Protein AF-A0A368GQA8-F1 (afdb_monomer_lite)

pLDDT: mean 86.08, std 11.6, range [51.19, 96.31]

Foldseek 3Di:
DDDDPPPDDPLNVLLQVLQVVVVVCCVPPNVVVQCVQQVLVPDPDDDDLLSVQVSVQSNQQCVVVVQVCCCPPPPVPPDQDWHWDWDQDPVSHIDIDIGHPDPPNVSSVVND

Secondary structure (DSSP, 8-state):
-PPPPTT--HHHHHHHHHHHHHHHHHHTT-HHHHHHHTGGGS---S-HHHHHHHHHHHHHHHHHHHHHHIIIIII-------EEEEEE-TTS-EEEEEE-SSTT-HHHHHH-

Organism: Ancylostoma caninum (NCBI:txid29170)

InterPro domains:
  IPR011644 Heme NO-binding [PF07700] (6-112)
  IPR024096 NO signalling/Golgi transport ligand-binding domain superfamily [SSF111126] (7-112)
  IPR038158 H-NOX domain superfamily [G3DSA:3.90.1520.10] (2-112)

Radius of gyration: 15.53 Å; chains: 1; bounding box: 31×32×42 Å

Sequence (112 aa):
MAKFEEGIPVEEVWEAYGGFLIQFTMETGWDELLRAMASDLEQEVKTLMYRRNHAVQGFLDSLDSLHYFIDHVVYQTKLRGPSFRCEPQPDGTLLLHYYSKRSGLYPIVKGM

Structure (mmCIF, N/CA/C/O backbone):
data_AF-A0A368GQA8-F1
#
_entry.id   AF-A0A368GQA8-F1
#
loop_
_atom_site.group_PDB
_atom_site.id
_atom_site.type_symbol
_atom_site.label_atom_id
_atom_site.label_alt_id
_atom_site.label_comp_id
_atom_site.label_asym_id
_atom_site.label_entity_id
_atom_site.label_seq_id
_atom_site.pdbx_PDB_ins_code
_atom_site.Cartn_x
_atom_site.Cartn_y
_atom_site.Cartn_z
_atom_site.occupancy
_atom_site.B_iso_or_equiv
_atom_site.auth_seq_id
_atom_site.auth_comp_id
_atom_site.auth_asym_id
_atom_site.auth_atom_id
_atom_site.pdbx_PDB_model_num
ATOM 1 N N . MET A 1 1 ? -9.650 2.255 19.691 1.00 52.50 1 MET A N 1
ATOM 2 C CA . MET A 1 1 ? -9.805 2.995 18.421 1.00 52.50 1 MET A CA 1
ATOM 3 C C . MET A 1 1 ? -9.367 4.424 18.670 1.00 52.50 1 MET A C 1
ATOM 5 O O . MET A 1 1 ? -9.747 4.961 19.706 1.00 52.50 1 MET A O 1
ATOM 9 N N . ALA A 1 2 ? -8.532 4.992 17.797 1.00 58.16 2 ALA A N 1
ATOM 10 C CA . ALA A 1 2 ? -8.205 6.415 17.859 1.00 58.16 2 ALA A CA 1
ATOM 11 C C . ALA A 1 2 ? -9.502 7.235 17.739 1.00 58.16 2 ALA A C 1
ATOM 13 O O . ALA A 1 2 ? -10.403 6.848 16.995 1.00 58.16 2 ALA A O 1
ATOM 14 N N . LYS A 1 3 ? -9.620 8.310 18.520 1.00 62.22 3 LYS A N 1
ATOM 15 C CA . LYS A 1 3 ? -10.713 9.278 18.394 1.00 62.22 3 LYS A CA 1
ATOM 16 C C . LYS A 1 3 ? -10.192 10.409 17.517 1.00 62.22 3 LYS A C 1
ATOM 18 O O . LYS A 1 3 ? -9.202 11.030 17.887 1.00 62.22 3 LYS A O 1
ATOM 23 N N . PHE A 1 4 ? -10.807 10.610 16.359 1.00 68.25 4 PHE A N 1
ATOM 24 C CA . PHE A 1 4 ? -10.475 11.724 15.475 1.00 68.25 4 PHE A CA 1
ATOM 25 C C . PHE A 1 4 ? -11.138 13.001 16.000 1.00 68.25 4 PHE A C 1
ATOM 27 O O . PHE A 1 4 ? -12.176 12.920 16.663 1.00 68.25 4 PHE A O 1
ATOM 34 N N . GLU A 1 5 ? -10.513 14.152 15.757 1.00 72.62 5 GLU A N 1
ATOM 35 C CA . GLU A 1 5 ? -11.097 15.451 16.097 1.00 72.62 5 GLU A CA 1
ATOM 36 C C . GLU A 1 5 ? -12.458 15.625 15.404 1.00 72.62 5 GLU A C 1
ATOM 38 O O . GLU A 1 5 ? -12.689 15.103 14.308 1.00 72.62 5 GLU A O 1
ATOM 43 N N . GLU A 1 6 ? -13.384 16.321 16.067 1.00 71.69 6 GLU A N 1
ATOM 44 C CA . GLU A 1 6 ? -14.726 16.550 15.533 1.00 71.69 6 GLU A CA 1
ATOM 45 C C . GLU A 1 6 ? -14.642 17.289 14.188 1.00 71.69 6 GLU A C 1
ATOM 47 O O . GLU A 1 6 ? -14.170 18.419 14.117 1.00 71.69 6 GLU A O 1
ATOM 52 N N . GLY A 1 7 ? -15.114 16.640 13.119 1.00 82.31 7 GLY A N 1
ATOM 53 C CA . GLY A 1 7 ? -15.261 17.246 11.793 1.00 82.31 7 GLY A CA 1
ATOM 54 C C . GLY A 1 7 ? -14.440 16.607 10.673 1.00 82.31 7 GLY A C 1
ATOM 55 O O . GLY A 1 7 ? -14.802 16.801 9.516 1.00 82.31 7 GLY A O 1
ATOM 56 N N . ILE A 1 8 ? -13.411 15.806 10.975 1.00 83.62 8 ILE A N 1
ATOM 57 C CA . ILE A 1 8 ? -12.628 15.119 9.933 1.00 83.62 8 ILE A CA 1
ATOM 58 C C . ILE A 1 8 ? -13.203 13.713 9.688 1.00 83.62 8 ILE A C 1
ATOM 60 O O . ILE A 1 8 ? -13.271 12.905 10.624 1.00 83.62 8 ILE A O 1
ATOM 64 N N . PRO A 1 9 ? -13.614 13.371 8.452 1.00 90.81 9 PRO A N 1
ATOM 65 C CA . PRO A 1 9 ? -14.034 12.019 8.110 1.00 90.81 9 PRO A CA 1
ATOM 66 C C . PRO A 1 9 ? -12.924 10.995 8.370 1.00 90.81 9 PRO A C 1
ATOM 68 O O . PRO A 1 9 ? -11.781 11.169 7.960 1.00 90.81 9 PRO A O 1
ATOM 71 N N . VAL A 1 10 ? -13.271 9.863 8.986 1.00 90.75 10 VAL A N 1
ATOM 72 C CA . VAL A 1 10 ? -12.316 8.769 9.252 1.00 90.75 10 VAL A CA 1
ATOM 73 C C . VAL A 1 10 ? -11.607 8.270 7.988 1.00 90.75 10 VAL A C 1
ATOM 75 O O . VAL A 1 10 ? -10.452 7.859 8.046 1.00 90.75 10 VAL A O 1
ATOM 78 N N . GLU A 1 11 ? -12.284 8.317 6.840 1.00 93.62 11 GLU A N 1
ATOM 79 C CA . GLU A 1 11 ? -11.701 7.928 5.557 1.00 93.62 11 GLU A CA 1
ATOM 80 C C . GLU A 1 11 ? -10.581 8.871 5.122 1.00 93.62 11 GLU A C 1
ATOM 82 O O . GLU A 1 11 ? -9.569 8.395 4.619 1.00 93.62 11 GLU A O 1
ATOM 87 N N . GLU A 1 12 ? -10.730 10.174 5.369 1.00 93.69 12 GLU A N 1
ATOM 88 C CA . GLU A 1 12 ? -9.712 11.184 5.067 1.00 93.69 12 GLU A CA 1
ATOM 89 C C . GLU A 1 12 ? -8.468 10.969 5.930 1.00 93.69 12 GLU A C 1
ATOM 91 O O . GLU A 1 12 ? -7.345 11.022 5.436 1.00 93.69 12 GLU A O 1
ATOM 96 N N . VAL A 1 13 ? -8.657 10.610 7.204 1.00 93.94 13 VAL A N 1
ATOM 97 C CA . VAL A 1 13 ? -7.528 10.281 8.082 1.00 93.94 13 VAL A CA 1
ATOM 98 C C . VAL A 1 13 ? -6.813 9.010 7.628 1.00 93.94 13 VAL A C 1
ATOM 100 O O . VAL A 1 13 ? -5.585 8.952 7.653 1.00 93.94 13 VAL A O 1
ATOM 103 N N . TRP A 1 14 ? -7.553 7.988 7.194 1.00 95.62 14 TRP A N 1
ATOM 104 C CA . TRP A 1 14 ? -6.943 6.767 6.665 1.00 95.62 14 TRP A CA 1
ATOM 105 C C . TRP A 1 14 ? -6.227 6.985 5.335 1.00 95.62 14 TRP A C 1
ATOM 107 O O . TRP A 1 14 ? -5.186 6.373 5.113 1.00 95.62 14 TRP A O 1
ATOM 117 N N . GLU A 1 15 ? -6.747 7.861 4.482 1.00 96.06 15 GLU A N 1
ATOM 118 C CA . GLU A 1 15 ? -6.088 8.257 3.240 1.00 96.06 15 GLU A CA 1
ATOM 119 C C . GLU A 1 15 ? -4.790 9.024 3.529 1.00 96.06 15 GLU A C 1
ATOM 121 O O . GLU A 1 15 ? -3.727 8.632 3.049 1.00 96.06 15 GLU A O 1
ATOM 126 N N . ALA A 1 16 ? -4.823 10.012 4.428 1.00 95.38 16 ALA A N 1
ATOM 127 C CA . ALA A 1 16 ? -3.619 10.713 4.877 1.00 95.38 16 ALA A CA 1
ATOM 128 C C . ALA A 1 16 ? -2.589 9.758 5.509 1.00 95.38 16 ALA A C 1
ATOM 130 O O . ALA A 1 16 ? -1.385 9.881 5.277 1.00 95.38 16 ALA A O 1
ATOM 131 N N . TYR A 1 17 ? -3.057 8.766 6.274 1.00 95.69 17 TYR A N 1
ATOM 132 C CA . TYR A 1 17 ? -2.198 7.735 6.851 1.00 95.69 17 TYR A CA 1
ATOM 133 C C . TYR A 1 17 ? -1.511 6.867 5.786 1.00 95.69 17 TYR A C 1
ATOM 135 O O . TYR A 1 17 ? -0.355 6.498 5.979 1.00 95.69 17 TYR A O 1
ATOM 143 N N . GLY A 1 18 ? -2.178 6.561 4.668 1.00 95.06 18 GLY A N 1
ATOM 144 C CA . GLY A 1 18 ? -1.576 5.832 3.545 1.00 95.06 18 GLY A CA 1
ATOM 145 C C . GLY A 1 18 ? -0.363 6.559 2.966 1.00 95.06 18 GLY A C 1
ATOM 146 O O . GLY A 1 18 ? 0.718 5.975 2.882 1.00 95.06 18 GLY A O 1
ATOM 147 N N . GLY A 1 19 ? -0.508 7.855 2.680 1.00 94.12 19 GLY A N 1
ATOM 148 C CA . GLY A 1 19 ? 0.598 8.678 2.17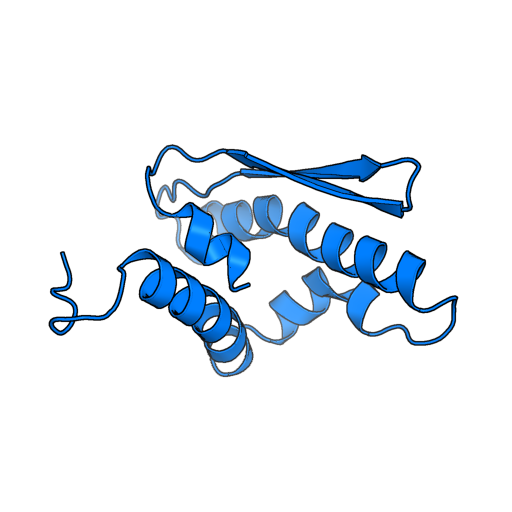9 1.00 94.12 19 GLY A CA 1
ATOM 149 C C . GLY A 1 19 ? 1.729 8.823 3.202 1.00 94.12 19 GLY A C 1
ATOM 150 O O . GLY A 1 19 ? 2.905 8.657 2.871 1.00 94.12 19 GLY A O 1
ATOM 151 N N . PHE A 1 20 ? 1.377 9.038 4.475 1.00 95.81 20 PHE A N 1
ATOM 152 C CA . PHE A 1 20 ? 2.351 9.055 5.567 1.00 95.81 20 PHE A CA 1
ATOM 153 C C . PHE A 1 20 ? 3.122 7.735 5.675 1.00 95.81 20 PHE A C 1
ATOM 155 O O . PHE A 1 20 ? 4.326 7.762 5.904 1.00 95.81 20 PHE A O 1
ATOM 162 N N . LEU A 1 21 ? 2.467 6.582 5.504 1.00 93.06 21 LEU A N 1
ATOM 163 C CA . LEU A 1 21 ? 3.111 5.274 5.625 1.00 93.06 21 LEU A CA 1
ATOM 164 C C . LEU A 1 21 ? 4.246 5.108 4.609 1.00 93.06 21 LEU A C 1
ATOM 166 O O . LEU A 1 21 ? 5.317 4.634 4.991 1.00 93.06 21 LEU A O 1
ATOM 170 N N . ILE A 1 22 ? 4.039 5.525 3.355 1.00 90.88 22 ILE A N 1
ATOM 171 C CA . ILE A 1 22 ? 5.071 5.489 2.305 1.00 90.88 22 ILE A CA 1
ATOM 172 C C . ILE A 1 22 ? 6.243 6.403 2.666 1.00 90.88 22 ILE A C 1
ATOM 174 O O . ILE A 1 22 ? 7.396 5.977 2.638 1.00 90.88 22 ILE A O 1
ATOM 178 N N . GLN A 1 23 ? 5.967 7.643 3.070 1.00 92.44 23 GLN A N 1
ATOM 179 C CA . GLN A 1 23 ? 7.025 8.574 3.464 1.00 92.44 23 GLN A CA 1
ATOM 180 C C . GLN A 1 23 ? 7.810 8.059 4.677 1.00 92.44 23 GLN A C 1
ATOM 182 O O . GLN A 1 23 ? 9.038 8.015 4.665 1.00 92.44 23 GLN A O 1
ATOM 187 N N . PHE A 1 24 ? 7.104 7.612 5.712 1.00 94.50 24 PHE A N 1
ATOM 188 C CA . PHE A 1 24 ? 7.706 7.103 6.935 1.00 94.50 24 PHE A CA 1
ATOM 189 C C . PHE A 1 24 ? 8.607 5.898 6.662 1.00 94.50 24 PHE A C 1
ATOM 191 O O . PHE A 1 24 ? 9.709 5.812 7.197 1.00 94.50 24 PHE A O 1
ATOM 198 N N . THR A 1 25 ? 8.173 4.964 5.816 1.00 91.50 25 THR A N 1
ATOM 199 C CA . THR A 1 25 ? 8.975 3.781 5.462 1.00 91.50 25 THR A CA 1
ATOM 200 C C . THR A 1 25 ? 10.220 4.153 4.651 1.00 91.50 25 THR A C 1
ATOM 202 O O . THR A 1 25 ? 11.295 3.621 4.930 1.00 91.50 25 THR A O 1
ATOM 205 N N . MET A 1 26 ? 10.131 5.140 3.753 1.00 90.19 26 MET A N 1
ATOM 206 C CA . MET A 1 26 ? 11.302 5.718 3.075 1.00 90.19 26 MET A CA 1
ATOM 207 C C . MET A 1 26 ? 12.288 6.395 4.045 1.00 90.19 26 MET A C 1
ATOM 209 O O . MET A 1 26 ? 13.491 6.371 3.818 1.00 90.19 26 MET A O 1
ATOM 213 N N . GLU A 1 27 ? 11.814 6.998 5.134 1.00 94.50 27 GLU A N 1
ATOM 214 C CA . GLU A 1 27 ? 12.669 7.737 6.079 1.00 94.50 27 GLU A CA 1
ATOM 215 C C . GLU A 1 27 ? 13.234 6.869 7.218 1.00 94.50 27 GLU A C 1
ATOM 217 O O . GLU A 1 27 ? 14.170 7.277 7.906 1.00 94.50 27 GLU A O 1
ATOM 222 N N . THR A 1 28 ? 12.693 5.666 7.433 1.00 93.25 28 THR A N 1
ATOM 223 C CA . THR A 1 28 ? 13.016 4.813 8.596 1.00 93.25 28 THR A CA 1
ATOM 224 C C . THR A 1 28 ? 13.802 3.547 8.260 1.00 93.25 28 THR A C 1
ATOM 226 O O . THR A 1 28 ? 13.795 2.582 9.025 1.00 93.25 28 THR A O 1
ATOM 229 N N . GLY A 1 29 ? 14.533 3.566 7.143 1.00 90.50 29 GLY A N 1
ATOM 230 C CA . GLY A 1 29 ? 15.485 2.513 6.772 1.00 90.50 29 GLY A CA 1
ATOM 231 C C . GLY A 1 29 ? 14.895 1.365 5.952 1.00 90.50 29 GLY A C 1
ATOM 232 O O . GLY A 1 29 ? 15.502 0.299 5.883 1.00 90.50 29 GLY A O 1
ATOM 233 N N . TRP A 1 30 ? 13.721 1.567 5.343 1.00 91.44 30 TRP A N 1
ATOM 234 C CA . TRP A 1 30 ? 13.109 0.627 4.394 1.00 91.44 30 TRP A CA 1
ATOM 235 C C . TRP A 1 30 ? 13.123 1.148 2.950 1.00 91.44 30 TRP A C 1
ATOM 237 O O . TRP A 1 30 ? 12.450 0.592 2.080 1.00 91.44 30 TRP A O 1
ATOM 247 N N . ASP A 1 31 ? 13.887 2.202 2.673 1.00 90.38 31 ASP A N 1
ATOM 248 C CA . ASP A 1 31 ? 13.944 2.859 1.371 1.00 90.38 31 ASP A CA 1
ATOM 249 C C . ASP A 1 31 ? 14.506 1.957 0.273 1.00 90.38 31 ASP A C 1
ATOM 251 O O . ASP A 1 31 ? 13.939 1.915 -0.817 1.00 90.38 31 ASP A O 1
ATOM 255 N N . GLU A 1 32 ? 15.561 1.186 0.545 1.00 90.25 32 GLU A N 1
ATOM 256 C CA . GLU A 1 32 ? 16.099 0.233 -0.435 1.00 90.25 32 GLU A CA 1
ATOM 257 C C . GLU A 1 32 ? 15.056 -0.822 -0.833 1.00 90.25 32 GLU A C 1
ATOM 259 O O . GLU A 1 32 ? 14.904 -1.134 -2.016 1.00 90.25 32 GLU A O 1
ATOM 264 N N . LEU A 1 33 ? 14.285 -1.329 0.137 1.00 89.00 33 LEU A N 1
ATOM 265 C CA . LEU A 1 33 ? 13.220 -2.300 -0.121 1.00 89.00 33 LEU A CA 1
ATOM 266 C C . LEU A 1 33 ? 12.104 -1.684 -0.969 1.00 89.00 33 LEU A C 1
ATOM 268 O O . LEU A 1 33 ? 11.675 -2.284 -1.956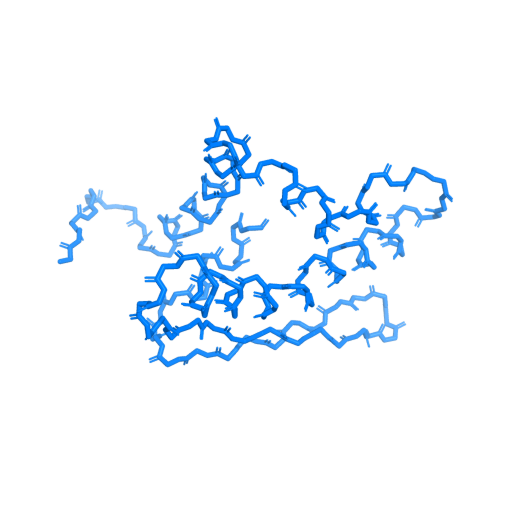 1.00 89.00 33 LEU A O 1
ATOM 272 N N . LEU A 1 34 ? 11.657 -0.479 -0.613 1.00 86.62 34 LEU A N 1
ATOM 273 C CA . LEU A 1 34 ? 10.627 0.225 -1.372 1.00 86.62 34 LEU A CA 1
ATOM 274 C C . LEU A 1 34 ? 11.080 0.571 -2.788 1.00 86.62 34 LEU A C 1
ATOM 276 O O . LEU A 1 34 ? 10.311 0.385 -3.727 1.00 86.62 34 LEU A O 1
ATOM 280 N N . ARG A 1 35 ? 12.329 1.009 -2.976 1.00 86.31 35 ARG A N 1
ATOM 281 C CA . ARG A 1 35 ? 12.902 1.273 -4.306 1.00 86.31 35 ARG A CA 1
ATOM 282 C C . ARG A 1 35 ? 12.988 0.010 -5.153 1.00 86.31 35 ARG A C 1
ATOM 284 O O . ARG A 1 35 ? 12.694 0.068 -6.340 1.00 86.31 35 ARG A O 1
ATOM 291 N N . ALA A 1 36 ? 13.334 -1.133 -4.560 1.00 87.06 36 ALA A N 1
ATOM 292 C CA . ALA A 1 36 ? 13.352 -2.406 -5.278 1.00 87.06 36 ALA A CA 1
ATOM 293 C C . ALA A 1 36 ? 11.951 -2.795 -5.789 1.00 87.06 36 ALA A C 1
ATOM 295 O O . ALA A 1 36 ? 11.801 -3.221 -6.936 1.00 87.06 36 ALA A O 1
ATOM 296 N N . MET A 1 37 ? 10.923 -2.585 -4.963 1.00 86.31 37 MET A N 1
ATOM 297 C CA . MET A 1 37 ? 9.513 -2.796 -5.316 1.00 86.31 37 MET A CA 1
ATOM 298 C C . MET A 1 37 ? 8.997 -1.799 -6.363 1.00 86.31 37 MET A C 1
ATOM 300 O O . MET A 1 37 ? 8.149 -2.129 -7.186 1.00 86.31 37 MET A O 1
ATOM 304 N N . ALA A 1 38 ? 9.525 -0.578 -6.334 1.00 81.56 38 ALA A N 1
ATOM 305 C CA . ALA A 1 38 ? 9.173 0.539 -7.199 1.00 81.56 38 ALA A CA 1
ATOM 306 C C . ALA A 1 38 ? 10.161 0.739 -8.363 1.00 81.56 38 ALA A C 1
ATOM 308 O O . ALA A 1 38 ? 10.223 1.829 -8.924 1.00 81.56 38 ALA A O 1
ATOM 309 N N . SER A 1 39 ? 10.952 -0.269 -8.733 1.00 75.06 39 SER A N 1
ATOM 310 C CA . SER A 1 39 ? 12.068 -0.098 -9.683 1.00 75.06 39 SER A CA 1
ATOM 311 C C . SER A 1 39 ? 11.638 0.445 -11.056 1.00 75.06 39 SER A C 1
ATOM 313 O O . SER A 1 39 ? 12.374 1.207 -11.685 1.00 75.06 39 SER A O 1
ATOM 315 N N . ASP A 1 40 ? 10.404 0.155 -11.475 1.00 70.38 40 ASP A N 1
ATOM 316 C CA . ASP A 1 40 ? 9.813 0.672 -12.714 1.00 70.38 40 ASP A CA 1
ATOM 317 C C . ASP A 1 40 ? 9.298 2.126 -12.609 1.00 70.38 40 ASP A C 1
ATOM 319 O O . ASP A 1 40 ? 9.041 2.760 -13.638 1.00 70.38 40 ASP A O 1
ATOM 323 N N . LEU A 1 41 ? 9.149 2.679 -11.395 1.00 65.25 41 LEU A N 1
ATOM 324 C CA . LEU A 1 41 ? 8.760 4.081 -11.159 1.00 65.25 41 LEU A CA 1
ATOM 325 C C . LEU A 1 41 ? 9.913 5.058 -11.433 1.00 65.25 41 LEU A C 1
ATOM 327 O O . LEU A 1 41 ? 9.651 6.218 -11.743 1.00 65.25 41 LEU A O 1
ATOM 331 N N . GLU A 1 42 ? 11.167 4.604 -11.375 1.00 62.34 42 GLU A N 1
ATOM 332 C CA . GLU A 1 42 ? 12.356 5.454 -11.545 1.00 62.34 42 GLU A CA 1
ATOM 333 C C . GLU A 1 42 ? 12.742 5.680 -13.023 1.00 62.34 42 GLU A C 1
ATOM 335 O O . GLU A 1 42 ? 13.486 6.601 -13.355 1.00 62.34 42 GLU A O 1
ATOM 340 N N . GLN A 1 43 ? 12.235 4.869 -13.958 1.00 57.31 43 GLN A N 1
ATOM 341 C CA . GLN A 1 43 ? 12.696 4.901 -15.350 1.00 57.31 43 GLN A CA 1
ATOM 342 C C . GLN A 1 43 ? 11.943 5.936 -16.208 1.00 57.31 43 GLN A C 1
ATOM 344 O O . GLN A 1 43 ? 10.748 5.811 -16.441 1.00 57.31 43 GLN A O 1
ATOM 349 N N . GLU A 1 44 ? 12.641 6.941 -16.757 1.00 55.00 44 GLU A N 1
ATOM 350 C CA . GLU A 1 44 ? 12.021 8.176 -17.288 1.00 55.00 44 GLU A CA 1
ATOM 351 C C . GLU A 1 44 ? 11.711 8.273 -18.803 1.00 55.00 44 GLU A C 1
ATOM 353 O O . GLU A 1 44 ? 11.003 9.185 -19.212 1.00 55.00 44 GLU A O 1
ATOM 358 N N . VAL A 1 45 ? 12.004 7.307 -19.692 1.00 52.78 45 VAL A N 1
ATOM 359 C CA . VAL A 1 45 ? 11.765 7.500 -21.166 1.00 52.78 45 VAL A CA 1
ATOM 360 C C . VAL A 1 45 ? 10.711 6.595 -21.878 1.00 52.78 45 VAL A C 1
ATOM 362 O O . VAL A 1 45 ? 11.068 5.498 -22.297 1.00 52.78 45 VAL A O 1
ATOM 365 N N . LYS A 1 46 ? 9.414 6.980 -21.929 1.00 51.19 46 LYS A N 1
ATOM 366 C CA . LYS A 1 46 ? 8.287 6.476 -22.780 1.00 51.19 46 LYS A CA 1
ATOM 367 C C . LYS A 1 46 ? 6.932 7.051 -22.308 1.00 51.19 46 LYS A C 1
ATOM 369 O O . LYS A 1 46 ? 6.721 7.224 -21.115 1.00 51.19 46 LYS A O 1
ATOM 374 N N . THR A 1 47 ? 6.048 7.352 -23.267 1.00 56.94 47 THR A N 1
ATOM 375 C CA . THR A 1 47 ? 4.768 8.094 -23.183 1.00 56.94 47 THR A CA 1
ATOM 376 C C . THR A 1 47 ? 4.102 8.111 -21.796 1.00 56.94 47 THR A C 1
ATOM 378 O O . THR A 1 47 ? 3.646 7.082 -21.299 1.00 56.94 47 THR A O 1
ATOM 381 N N . LEU A 1 48 ? 4.023 9.312 -21.209 1.00 65.38 48 LEU A N 1
ATOM 382 C CA . LEU A 1 48 ? 3.794 9.603 -19.783 1.00 65.38 48 LEU A CA 1
ATOM 383 C C . LEU A 1 48 ? 2.635 8.845 -19.105 1.00 65.38 48 LEU A C 1
ATOM 385 O O . LEU A 1 48 ? 2.756 8.494 -17.935 1.00 65.38 48 LEU A O 1
ATOM 389 N N . MET A 1 49 ? 1.534 8.555 -19.807 1.00 65.75 49 MET A N 1
ATOM 390 C CA . MET A 1 49 ? 0.382 7.868 -19.199 1.00 65.75 49 MET A CA 1
ATOM 391 C C . MET A 1 49 ? 0.590 6.351 -19.056 1.00 65.75 49 MET A C 1
ATOM 393 O O . MET A 1 49 ? 0.333 5.787 -17.997 1.00 65.75 49 MET A O 1
ATOM 397 N N . TYR A 1 50 ? 1.092 5.692 -20.108 1.00 64.06 50 TYR A N 1
ATOM 398 C CA . TYR A 1 50 ? 1.194 4.230 -20.161 1.00 64.06 50 TYR A CA 1
ATOM 399 C C . TYR A 1 50 ? 2.266 3.731 -19.195 1.00 64.06 50 TYR A C 1
ATOM 401 O O . TYR A 1 50 ? 2.074 2.728 -18.513 1.00 64.06 50 TYR A O 1
ATOM 409 N N . ARG A 1 51 ? 3.372 4.478 -19.063 1.00 68.94 51 ARG A N 1
ATOM 410 C CA . ARG A 1 51 ? 4.379 4.158 -18.053 1.00 68.94 51 ARG A CA 1
ATOM 411 C C . ARG A 1 51 ? 3.841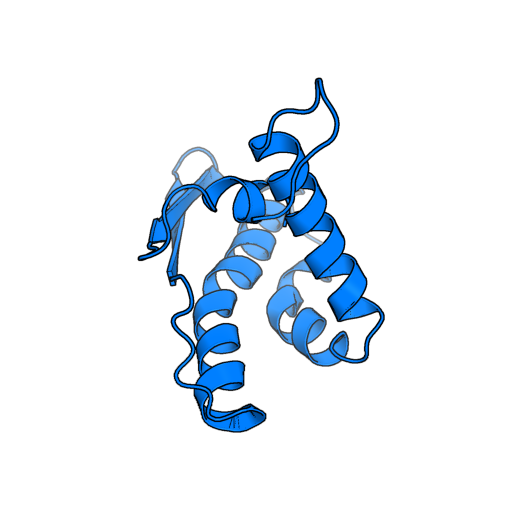 4.314 -16.637 1.00 68.94 51 ARG A C 1
ATOM 413 O O . ARG A 1 51 ? 4.089 3.434 -15.824 1.00 68.94 51 ARG A O 1
ATOM 420 N N . ARG A 1 52 ? 3.167 5.425 -16.320 1.00 71.88 52 ARG A N 1
ATOM 421 C CA . ARG A 1 52 ? 2.762 5.706 -14.936 1.00 71.88 52 ARG A CA 1
ATOM 422 C C . ARG A 1 52 ? 1.895 4.574 -14.382 1.00 71.88 52 ARG A C 1
ATOM 424 O O . ARG A 1 52 ? 2.167 4.102 -13.286 1.00 71.88 52 ARG A O 1
ATOM 431 N N . ASN A 1 53 ? 0.925 4.091 -15.158 1.00 78.25 53 ASN A N 1
ATOM 432 C CA . ASN A 1 53 ? 0.067 2.990 -14.718 1.00 78.25 53 ASN A CA 1
ATOM 433 C C . ASN A 1 53 ? 0.818 1.656 -14.633 1.00 78.25 53 ASN A C 1
ATOM 435 O O . ASN A 1 53 ? 0.571 0.905 -13.700 1.00 78.25 53 ASN A O 1
ATOM 439 N N . HIS A 1 54 ? 1.775 1.391 -15.529 1.00 79.50 54 HIS A N 1
ATOM 440 C CA . HIS A 1 54 ? 2.621 0.194 -15.452 1.00 79.50 54 HIS A CA 1
ATOM 441 C C . HIS A 1 54 ? 3.533 0.198 -14.216 1.00 79.50 54 HIS A C 1
ATOM 443 O O . HIS A 1 54 ? 3.712 -0.822 -13.561 1.00 79.50 54 HIS A O 1
ATOM 449 N N . ALA A 1 55 ? 4.100 1.351 -13.876 1.00 80.38 55 ALA A N 1
ATOM 450 C CA . ALA A 1 55 ? 4.991 1.487 -12.735 1.00 80.38 55 ALA A CA 1
ATOM 451 C C . ALA A 1 55 ? 4.228 1.413 -11.398 1.00 80.38 55 ALA A C 1
ATOM 453 O O . ALA A 1 55 ? 4.662 0.734 -10.469 1.00 80.38 55 ALA A O 1
ATOM 454 N N . VAL A 1 56 ? 3.045 2.037 -11.330 1.00 84.50 56 VAL A N 1
ATOM 455 C CA . VAL A 1 56 ? 2.114 1.882 -10.198 1.00 84.50 56 VAL A CA 1
ATOM 456 C C . VAL A 1 56 ? 1.648 0.431 -10.081 1.00 84.50 56 VAL A C 1
ATOM 458 O O . VAL A 1 56 ? 1.616 -0.109 -8.981 1.00 84.50 56 VAL A O 1
ATOM 461 N N . GLN A 1 57 ? 1.343 -0.222 -11.203 1.00 88.81 57 GLN A N 1
ATOM 462 C CA . GLN A 1 57 ? 0.995 -1.638 -11.224 1.00 88.81 57 GLN A CA 1
ATOM 463 C C . GLN A 1 57 ? 2.117 -2.507 -10.646 1.00 88.81 57 GLN A C 1
ATOM 465 O O . GLN A 1 57 ? 1.841 -3.310 -9.763 1.00 88.81 57 GLN A O 1
ATOM 470 N N . GLY A 1 58 ? 3.367 -2.325 -11.086 1.00 87.94 58 GLY A N 1
ATOM 471 C CA . GLY A 1 58 ? 4.509 -3.091 -10.573 1.00 87.94 58 GLY A CA 1
ATOM 472 C C . GLY A 1 58 ? 4.679 -2.946 -9.058 1.00 87.94 58 GLY A C 1
ATOM 473 O O . GLY A 1 58 ? 4.837 -3.942 -8.351 1.00 87.94 58 GLY A O 1
ATOM 474 N N . PHE A 1 59 ? 4.538 -1.721 -8.543 1.00 89.75 59 PHE A N 1
ATOM 475 C CA . PHE A 1 59 ? 4.537 -1.475 -7.103 1.00 89.75 59 PHE A CA 1
ATOM 476 C C . PHE A 1 59 ? 3.385 -2.207 -6.394 1.00 89.75 59 PHE A C 1
ATOM 478 O O . PHE A 1 59 ? 3.630 -2.955 -5.447 1.00 89.75 59 PHE A O 1
ATOM 485 N N . LEU A 1 60 ? 2.144 -2.052 -6.864 1.00 91.62 60 LEU A N 1
ATOM 486 C CA . LEU A 1 60 ? 0.966 -2.676 -6.251 1.00 91.62 60 LEU A CA 1
ATOM 487 C C . LEU A 1 60 ? 1.025 -4.211 -6.287 1.00 91.62 60 LEU A C 1
ATOM 489 O O . LEU A 1 60 ? 0.724 -4.853 -5.282 1.00 91.62 60 LEU A O 1
ATOM 493 N N . ASP A 1 61 ? 1.472 -4.796 -7.398 1.00 90.12 61 ASP A N 1
ATOM 494 C CA . ASP A 1 61 ? 1.627 -6.247 -7.560 1.00 90.12 61 ASP A CA 1
ATOM 495 C C . ASP A 1 61 ? 2.728 -6.812 -6.634 1.00 90.12 61 ASP A C 1
ATOM 497 O O . ASP A 1 61 ? 2.693 -7.983 -6.246 1.00 90.12 61 ASP A O 1
ATOM 501 N N . SER A 1 62 ? 3.692 -5.984 -6.213 1.00 91.81 62 SER A N 1
ATOM 502 C CA . SER A 1 62 ? 4.753 -6.388 -5.281 1.00 91.81 62 SER A CA 1
ATOM 503 C C . SER A 1 62 ? 4.332 -6.373 -3.800 1.00 91.81 62 SER A C 1
ATOM 505 O O . SER A 1 62 ? 5.003 -6.992 -2.964 1.00 91.81 62 SER A O 1
ATOM 507 N N . LEU A 1 63 ? 3.208 -5.730 -3.448 1.00 93.38 63 LEU A N 1
ATOM 508 C CA . LEU A 1 63 ? 2.764 -5.578 -2.054 1.00 93.38 63 LEU A CA 1
ATOM 509 C C . LEU A 1 63 ? 2.452 -6.918 -1.370 1.00 93.38 63 LEU A C 1
ATOM 511 O O . LEU A 1 63 ? 2.695 -7.056 -0.169 1.00 93.38 63 LEU A O 1
ATOM 515 N N . ASP A 1 64 ? 1.954 -7.917 -2.099 1.00 93.44 64 ASP A N 1
ATOM 516 C CA . ASP A 1 64 ? 1.698 -9.257 -1.548 1.00 93.44 64 ASP A CA 1
ATOM 517 C C . ASP A 1 64 ? 3.008 -9.925 -1.102 1.00 93.44 64 ASP A C 1
ATOM 519 O O . ASP A 1 64 ? 3.095 -10.490 -0.007 1.00 93.44 64 ASP A O 1
ATOM 523 N N . SER A 1 65 ? 4.059 -9.782 -1.916 1.00 92.44 65 SER A N 1
ATOM 524 C CA . SER A 1 65 ? 5.402 -10.286 -1.607 1.00 92.44 65 SER A CA 1
ATOM 525 C C . SER A 1 65 ? 6.021 -9.557 -0.414 1.00 92.44 65 SER A C 1
ATOM 527 O O . SER A 1 65 ? 6.621 -10.200 0.449 1.00 92.44 65 SER A O 1
ATOM 529 N N . LEU A 1 66 ? 5.829 -8.236 -0.315 1.00 92.25 66 LEU A N 1
ATOM 530 C CA . LEU A 1 66 ? 6.278 -7.448 0.836 1.00 92.25 66 LEU A CA 1
ATOM 531 C C . LEU A 1 66 ? 5.632 -7.934 2.136 1.00 92.25 66 LEU A C 1
ATOM 533 O O . LEU A 1 66 ? 6.333 -8.211 3.110 1.00 92.25 66 LEU A O 1
ATOM 537 N N . HIS A 1 67 ? 4.304 -8.066 2.160 1.00 92.12 67 HIS A N 1
ATOM 538 C CA . HIS A 1 67 ? 3.601 -8.540 3.352 1.00 92.12 67 HIS A CA 1
ATOM 539 C C . HIS A 1 67 ? 4.039 -9.955 3.736 1.00 92.12 67 HIS A C 1
ATOM 541 O O . HIS A 1 67 ? 4.222 -10.231 4.924 1.00 92.12 67 HIS A O 1
ATOM 547 N N . TYR A 1 68 ? 4.252 -10.834 2.751 1.00 91.56 68 TYR A N 1
ATOM 548 C CA . TYR A 1 68 ? 4.787 -12.172 2.992 1.00 91.56 68 TYR A CA 1
ATOM 549 C C . TYR A 1 68 ? 6.185 -12.125 3.618 1.00 91.56 68 TYR A C 1
ATOM 551 O O . TYR A 1 68 ? 6.424 -12.817 4.607 1.00 91.56 68 TYR A O 1
ATOM 559 N N . PHE A 1 69 ? 7.088 -11.296 3.088 1.00 91.81 69 PHE A N 1
ATOM 560 C CA . PHE A 1 69 ? 8.450 -11.126 3.597 1.00 91.81 69 PHE A CA 1
ATOM 561 C C . PHE A 1 69 ? 8.470 -10.593 5.037 1.00 91.81 69 PHE A C 1
ATOM 563 O O . PHE A 1 69 ? 9.125 -11.176 5.903 1.00 91.81 69 PHE A O 1
ATOM 570 N N . ILE A 1 70 ? 7.704 -9.536 5.322 1.00 90.50 70 ILE A N 1
ATOM 571 C CA . ILE A 1 70 ? 7.572 -8.968 6.673 1.00 90.50 70 ILE A CA 1
ATOM 572 C C . ILE A 1 70 ? 7.063 -10.030 7.655 1.00 90.50 70 ILE A C 1
ATOM 574 O O . ILE A 1 70 ? 7.597 -10.163 8.761 1.00 90.50 70 ILE A O 1
ATOM 578 N N . ASP A 1 71 ? 6.051 -10.802 7.251 1.00 91.81 71 ASP A N 1
ATOM 579 C CA . ASP A 1 71 ? 5.476 -11.841 8.099 1.00 91.81 71 ASP A CA 1
ATOM 580 C C . ASP A 1 71 ? 6.442 -13.003 8.327 1.00 91.81 71 ASP A C 1
ATOM 582 O O . ASP A 1 71 ? 6.741 -13.335 9.465 1.00 91.81 71 ASP A O 1
ATOM 586 N N . HIS A 1 72 ? 6.946 -13.622 7.263 1.00 90.69 72 HIS A N 1
ATOM 587 C CA . HIS A 1 72 ? 7.619 -14.918 7.352 1.00 90.69 72 HIS A CA 1
ATOM 588 C C . HIS A 1 72 ? 9.124 -14.802 7.589 1.00 90.69 72 HIS A C 1
ATOM 590 O O . HIS A 1 72 ? 9.721 -15.728 8.137 1.00 90.69 72 HIS A O 1
ATOM 596 N N . VAL A 1 73 ? 9.740 -13.691 7.179 1.00 90.94 73 VAL A N 1
ATOM 597 C CA . VAL A 1 73 ? 11.198 -13.523 7.219 1.00 90.94 73 VAL A CA 1
ATOM 598 C C . VAL A 1 73 ? 11.617 -12.565 8.323 1.00 90.94 73 VAL A C 1
ATOM 600 O O . VAL A 1 73 ? 12.492 -12.910 9.112 1.00 90.94 73 VAL A O 1
ATOM 603 N N . VAL A 1 74 ? 10.995 -11.386 8.407 1.00 91.38 74 VAL A N 1
ATOM 604 C CA . VAL A 1 74 ? 11.4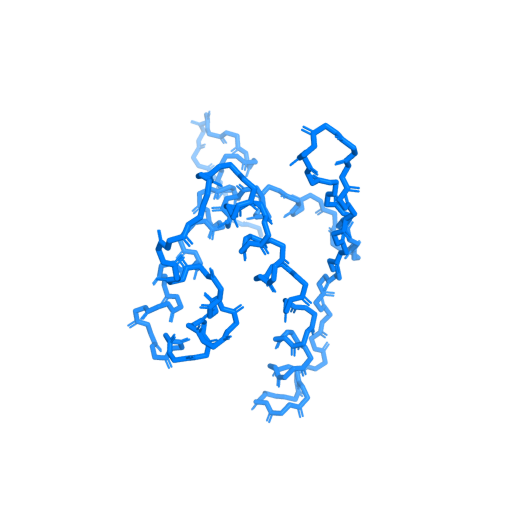58 -10.333 9.324 1.00 91.38 74 VAL A CA 1
ATOM 605 C C . VAL A 1 74 ? 10.980 -10.571 10.754 1.00 91.38 74 VAL A C 1
ATOM 607 O O . VAL A 1 74 ? 11.797 -10.608 11.671 1.00 91.38 74 VAL A O 1
ATOM 610 N N . TYR A 1 75 ? 9.666 -10.713 10.962 1.00 88.81 75 TYR A N 1
ATOM 611 C CA . TYR A 1 75 ? 9.100 -10.659 12.317 1.00 88.81 75 TYR A CA 1
ATOM 612 C C . TYR A 1 75 ? 8.420 -11.945 12.797 1.00 88.81 75 TYR A C 1
ATOM 614 O O . TYR A 1 75 ? 8.241 -12.100 14.002 1.00 88.81 75 TYR A O 1
ATOM 622 N N . GLN A 1 76 ? 8.032 -12.865 11.909 1.00 89.06 76 GLN A N 1
ATOM 623 C CA . GLN A 1 76 ? 7.341 -14.118 12.271 1.00 89.06 76 GLN A CA 1
ATOM 624 C C . GLN A 1 76 ? 6.060 -13.879 13.092 1.00 89.06 76 GLN A C 1
ATOM 626 O O . GLN A 1 76 ? 5.787 -14.553 14.087 1.00 89.06 76 GLN A O 1
ATOM 631 N N . THR A 1 77 ? 5.258 -12.887 12.689 1.00 82.56 77 THR A N 1
ATOM 632 C CA . THR A 1 77 ? 4.157 -12.330 13.505 1.00 82.56 77 THR A CA 1
ATOM 633 C C . THR A 1 77 ? 2.768 -12.886 13.186 1.00 82.56 77 THR A C 1
ATOM 635 O O . THR A 1 77 ? 1.797 -12.497 13.838 1.00 82.56 77 THR A O 1
ATOM 638 N N . LYS A 1 78 ? 2.642 -13.820 12.231 1.00 86.00 78 LYS A N 1
ATOM 639 C CA . LYS A 1 78 ? 1.353 -14.305 11.691 1.00 86.00 78 LYS A CA 1
ATOM 640 C C . LYS A 1 78 ? 0.501 -13.154 11.148 1.00 86.00 78 LYS A C 1
ATOM 642 O O . LYS A 1 78 ? -0.722 -13.107 11.346 1.00 86.00 78 LYS A O 1
ATOM 647 N N . LEU A 1 79 ? 1.162 -12.200 10.506 1.00 88.00 79 LEU A N 1
ATOM 648 C CA . LEU A 1 79 ? 0.559 -11.022 9.920 1.00 88.00 79 LEU A CA 1
ATOM 649 C C . LEU A 1 79 ? -0.444 -11.427 8.834 1.00 88.00 79 LEU A C 1
ATOM 651 O O . LEU A 1 79 ? -0.177 -12.211 7.931 1.00 88.00 79 LEU A O 1
ATOM 655 N N . ARG A 1 80 ? -1.649 -10.860 8.925 1.00 85.06 80 ARG A N 1
ATOM 656 C CA . ARG A 1 80 ? -2.709 -11.033 7.925 1.00 85.06 80 ARG A CA 1
ATOM 657 C C . ARG A 1 80 ? -2.779 -9.783 7.053 1.00 85.06 80 ARG A C 1
ATOM 659 O O . ARG A 1 80 ? -3.600 -8.885 7.289 1.00 85.06 80 ARG A O 1
ATOM 666 N N . GLY A 1 81 ? -1.856 -9.713 6.096 1.00 88.69 81 GLY A N 1
ATOM 667 C CA . GLY A 1 81 ? -1.815 -8.671 5.072 1.00 88.69 81 GLY A CA 1
ATOM 668 C C . GLY A 1 81 ? -3.054 -8.703 4.164 1.00 88.69 81 GLY A C 1
ATOM 669 O O . GLY A 1 81 ? -3.729 -9.736 4.089 1.00 88.69 81 GLY A O 1
ATOM 670 N N . PRO A 1 82 ? -3.411 -7.572 3.534 1.00 94.38 82 PRO A N 1
ATOM 671 C CA . PRO A 1 82 ? -4.297 -7.588 2.375 1.00 94.38 82 PRO A CA 1
ATOM 672 C C . PRO A 1 82 ? -3.607 -8.257 1.174 1.00 94.38 82 PRO A C 1
ATOM 674 O O . PRO A 1 82 ? -2.405 -8.511 1.217 1.00 94.38 82 PRO A O 1
ATOM 677 N N . SER A 1 83 ? -4.378 -8.521 0.122 1.00 95.00 83 SER A N 1
ATOM 678 C CA . SER A 1 83 ? -3.868 -8.949 -1.181 1.00 95.00 83 SER A CA 1
ATOM 679 C C . SER A 1 83 ? -4.324 -7.982 -2.271 1.00 95.00 83 SER A C 1
ATOM 681 O O . SER A 1 83 ? -5.456 -7.479 -2.222 1.00 95.00 83 SER A O 1
ATOM 683 N N . PHE A 1 84 ? -3.436 -7.722 -3.225 1.00 95.38 84 PHE A N 1
ATOM 684 C CA . PHE A 1 84 ? -3.623 -6.796 -4.333 1.00 95.38 84 PHE A CA 1
ATOM 685 C C . PHE A 1 84 ? -3.491 -7.526 -5.664 1.00 95.38 84 PHE A C 1
ATOM 687 O O . PHE A 1 84 ? -2.602 -8.350 -5.865 1.00 95.38 84 PHE A O 1
ATOM 694 N N . ARG A 1 85 ? -4.383 -7.207 -6.601 1.00 94.56 85 ARG A N 1
ATOM 695 C CA . ARG A 1 85 ? -4.268 -7.665 -7.985 1.00 94.56 85 ARG A CA 1
ATOM 696 C C . ARG A 1 85 ? -4.641 -6.543 -8.931 1.00 94.56 85 ARG A C 1
ATOM 698 O O . ARG A 1 85 ? -5.761 -6.035 -8.873 1.00 94.56 85 ARG A O 1
ATOM 705 N N . CYS A 1 86 ? -3.731 -6.217 -9.832 1.00 93.88 86 CYS A N 1
ATOM 706 C CA . CYS A 1 86 ? -3.978 -5.240 -10.874 1.00 93.88 86 CYS A CA 1
ATOM 707 C C . CYS A 1 86 ? -4.518 -5.901 -12.149 1.00 93.88 86 CYS A C 1
ATOM 709 O O . CYS A 1 86 ? -4.053 -6.960 -12.575 1.00 93.88 86 CYS A O 1
ATOM 711 N N . GLU A 1 87 ? -5.503 -5.264 -12.775 1.00 94.00 87 GLU A N 1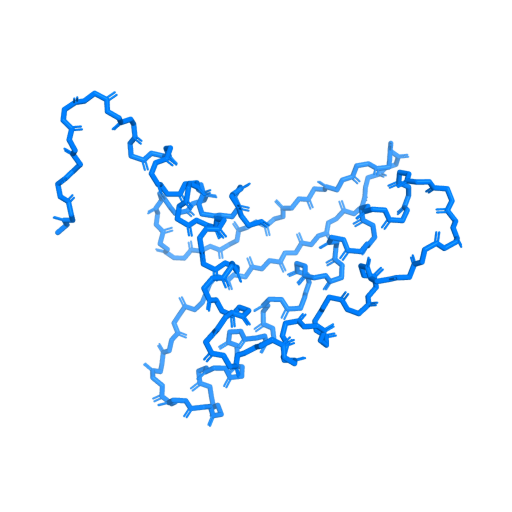
ATOM 712 C CA . GLU A 1 87 ? -6.074 -5.675 -14.056 1.00 94.00 87 GLU A CA 1
ATOM 713 C C . GLU A 1 87 ? -6.059 -4.491 -15.040 1.00 94.00 87 GLU A C 1
ATOM 715 O O . GLU A 1 87 ? -6.877 -3.571 -14.910 1.00 94.00 87 GLU A O 1
ATOM 720 N N . PRO A 1 88 ? -5.125 -4.480 -16.012 1.00 90.81 88 PRO A N 1
ATOM 721 C CA . PRO A 1 88 ? -5.048 -3.433 -17.026 1.00 90.81 88 PRO A CA 1
ATOM 722 C C . PRO A 1 88 ? -6.309 -3.391 -17.887 1.00 90.81 88 PRO A C 1
ATOM 724 O O . PRO A 1 88 ? -6.788 -4.429 -18.345 1.00 90.81 88 PRO A O 1
ATOM 727 N N . GLN A 1 89 ? -6.819 -2.191 -18.145 1.00 92.56 89 GLN A N 1
ATOM 728 C CA . GLN A 1 89 ? -8.014 -1.978 -18.956 1.00 92.56 89 GLN A CA 1
ATOM 729 C C . GLN A 1 89 ? -7.659 -1.490 -20.373 1.00 92.56 89 GLN A C 1
ATOM 731 O O . GLN A 1 89 ? -6.620 -0.851 -20.568 1.00 92.56 89 GLN A O 1
ATOM 736 N N . PRO A 1 90 ? -8.513 -1.747 -21.387 1.00 89.00 90 PRO A N 1
ATOM 737 C CA . PRO A 1 90 ? -8.259 -1.320 -22.768 1.00 89.00 90 PRO A CA 1
ATOM 738 C C . PRO A 1 90 ? -8.129 0.198 -22.960 1.00 89.00 90 PRO A C 1
ATOM 740 O O . PRO A 1 90 ? -7.490 0.640 -23.911 1.00 89.00 90 PRO A O 1
ATOM 743 N N . ASP A 1 91 ? -8.724 0.996 -22.071 1.00 88.50 91 ASP A N 1
ATOM 744 C CA . ASP A 1 91 ? -8.633 2.463 -22.068 1.00 88.50 91 ASP A CA 1
ATOM 745 C C . ASP A 1 91 ? -7.329 2.993 -21.440 1.00 88.50 91 ASP A C 1
ATOM 747 O O . ASP A 1 91 ? -7.114 4.203 -21.356 1.00 88.50 91 ASP A O 1
ATOM 751 N N . GLY A 1 92 ? -6.442 2.087 -21.020 1.00 83.50 92 GLY A N 1
ATOM 752 C CA . GLY A 1 92 ? -5.177 2.403 -20.377 1.00 83.50 92 GLY A CA 1
ATOM 753 C C . GLY A 1 92 ? -5.285 2.641 -18.874 1.00 83.50 92 GLY A C 1
ATOM 754 O O . GLY A 1 92 ? -4.259 2.942 -18.267 1.00 83.50 92 GLY A O 1
ATOM 755 N N . THR A 1 93 ? -6.467 2.513 -18.261 1.00 88.81 93 THR A N 1
ATOM 756 C CA . THR A 1 93 ? -6.632 2.560 -16.801 1.00 88.81 93 THR A CA 1
ATOM 757 C C . THR A 1 93 ? -6.258 1.226 -16.144 1.00 88.81 93 THR A C 1
ATOM 759 O O . THR A 1 93 ? -5.975 0.229 -16.812 1.00 88.81 93 THR A O 1
ATOM 762 N N . LEU A 1 94 ? -6.219 1.215 -14.812 1.00 90.75 94 LEU A N 1
ATOM 763 C CA . LEU A 1 94 ? -5.913 0.038 -14.008 1.00 90.75 94 LEU A CA 1
ATOM 764 C C . LEU A 1 94 ? -7.070 -0.227 -13.045 1.00 90.75 94 LEU A C 1
ATOM 766 O O . LEU A 1 94 ? -7.410 0.638 -12.237 1.00 90.75 94 LEU A O 1
ATOM 770 N N . LEU A 1 95 ? -7.653 -1.423 -13.105 1.00 93.75 95 LEU A N 1
ATOM 771 C CA . LEU A 1 95 ? -8.590 -1.886 -12.088 1.00 93.75 95 LEU A CA 1
ATOM 772 C C . LEU A 1 95 ? -7.801 -2.571 -10.969 1.00 93.75 95 LEU A C 1
ATOM 774 O O . LEU A 1 95 ? -7.185 -3.616 -11.181 1.00 93.75 95 LEU A O 1
ATOM 778 N N . LEU A 1 96 ? -7.820 -1.976 -9.777 1.00 95.12 96 LEU A N 1
ATOM 779 C CA . LEU A 1 96 ? -7.205 -2.553 -8.588 1.00 95.12 96 LEU A CA 1
ATOM 780 C C . LEU A 1 96 ? -8.227 -3.384 -7.812 1.00 95.12 96 LEU A C 1
ATOM 782 O O . LEU A 1 96 ? -9.195 -2.857 -7.262 1.00 95.12 96 LEU A O 1
ATOM 786 N N . HIS A 1 97 ? -7.969 -4.682 -7.708 1.00 95.69 97 HIS A N 1
ATOM 787 C CA . HIS A 1 97 ? -8.702 -5.572 -6.820 1.00 95.69 97 HIS A CA 1
ATOM 788 C C . HIS A 1 97 ? -8.017 -5.599 -5.450 1.00 95.69 97 HIS A C 1
ATOM 790 O O . HIS A 1 97 ? -6.878 -6.049 -5.332 1.00 95.69 97 HIS A O 1
ATOM 796 N N . TYR A 1 98 ? -8.719 -5.127 -4.417 1.00 95.50 98 TYR A N 1
ATOM 797 C CA . TYR A 1 98 ? -8.253 -5.115 -3.028 1.00 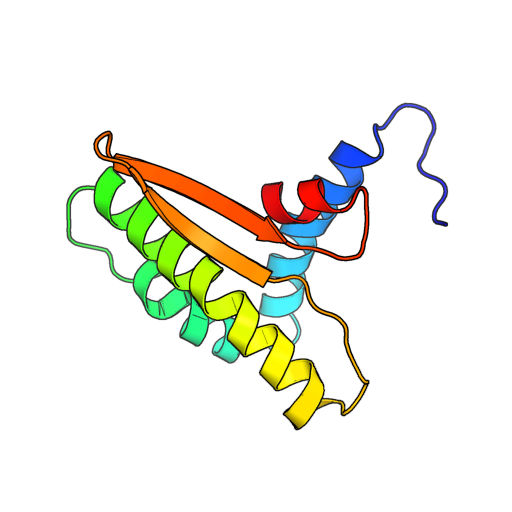95.50 98 TYR A CA 1
ATOM 798 C C . TYR A 1 98 ? -9.013 -6.148 -2.189 1.00 95.50 98 TYR A C 1
ATOM 800 O O . TYR A 1 98 ? -10.220 -6.021 -1.969 1.00 95.50 98 TYR A O 1
ATOM 808 N N . TYR A 1 99 ? -8.298 -7.148 -1.672 1.00 95.44 99 TYR A N 1
ATOM 809 C CA . TYR A 1 99 ? -8.860 -8.206 -0.832 1.00 95.44 99 TYR A CA 1
ATOM 810 C C . TYR A 1 99 ? -8.339 -8.089 0.598 1.00 95.44 99 TYR A C 1
ATOM 812 O O . TYR A 1 99 ? -7.138 -8.143 0.852 1.00 95.44 99 TYR A O 1
ATOM 820 N N . SER A 1 100 ? -9.242 -7.965 1.571 1.00 94.44 100 SER A N 1
ATOM 821 C CA . SER A 1 100 ? -8.862 -7.828 2.977 1.00 94.44 100 SER A CA 1
ATOM 822 C C . SER A 1 100 ? -9.897 -8.439 3.910 1.00 94.44 100 SER A C 1
ATOM 824 O O . SER A 1 100 ? -11.101 -8.335 3.696 1.00 94.44 100 SER A O 1
ATOM 826 N N . LYS A 1 101 ? -9.418 -9.042 5.005 1.00 93.56 101 LYS A N 1
ATOM 827 C CA . LYS A 1 101 ? -10.267 -9.469 6.133 1.00 93.56 101 LYS A CA 1
ATOM 828 C C . LYS A 1 101 ? -10.655 -8.302 7.050 1.00 93.56 101 LYS A C 1
ATOM 830 O O . LYS A 1 101 ? -11.468 -8.483 7.950 1.00 93.56 101 LYS A O 1
ATOM 835 N N . ARG A 1 102 ? -10.030 -7.133 6.869 1.00 93.44 102 ARG A N 1
ATOM 836 C CA . ARG A 1 102 ? -10.247 -5.920 7.666 1.00 93.44 102 ARG A CA 1
ATOM 837 C C . ARG A 1 102 ? -11.156 -4.971 6.888 1.00 93.44 102 ARG A C 1
ATOM 839 O O . ARG A 1 102 ? -10.771 -4.474 5.833 1.00 93.44 102 ARG A O 1
ATOM 846 N N . SER A 1 103 ? -12.348 -4.718 7.415 1.00 92.75 103 SER A N 1
ATOM 847 C CA . SER A 1 103 ? -13.306 -3.771 6.839 1.00 92.75 103 SER A CA 1
ATOM 848 C C . SER A 1 103 ? -12.891 -2.318 7.093 1.00 92.75 103 SER A C 1
ATOM 850 O O . SER A 1 103 ? -12.357 -2.009 8.156 1.00 92.75 103 SER A O 1
ATOM 852 N N . GLY A 1 104 ? -13.190 -1.422 6.148 1.00 93.12 104 GLY A N 1
ATOM 853 C CA . GLY A 1 104 ? -13.033 0.031 6.322 1.00 93.12 104 GLY A CA 1
ATOM 854 C C . GLY A 1 104 ? -11.615 0.583 6.136 1.00 93.12 104 GLY A C 1
ATOM 855 O O . GLY A 1 104 ? -11.404 1.764 6.375 1.00 93.12 104 GLY A O 1
ATOM 856 N N . LEU A 1 105 ? -10.649 -0.240 5.705 1.00 94.25 105 LEU A N 1
ATOM 857 C CA . LEU A 1 105 ? -9.249 0.178 5.513 1.00 94.25 105 LEU A CA 1
ATOM 858 C C . LEU A 1 105 ? -8.861 0.451 4.053 1.00 94.25 105 LEU A C 1
ATOM 860 O O . LEU A 1 105 ? -7.711 0.787 3.785 1.00 94.25 105 LEU A O 1
ATOM 864 N N . TYR A 1 106 ? -9.805 0.345 3.114 1.00 94.56 106 TYR A N 1
ATOM 865 C CA . TYR A 1 106 ? -9.560 0.693 1.713 1.00 94.56 106 TYR A CA 1
ATOM 866 C C . TYR A 1 106 ? -9.047 2.136 1.503 1.00 94.56 106 TYR A C 1
ATOM 868 O O . TYR A 1 106 ? -8.281 2.321 0.559 1.00 94.56 106 TYR A O 1
ATOM 876 N N . PRO A 1 107 ? -9.357 3.152 2.349 1.00 96.31 107 PRO A N 1
ATOM 877 C CA . PRO A 1 107 ? -8.826 4.491 2.117 1.00 96.31 107 PRO A CA 1
ATOM 878 C C . PRO A 1 107 ? -7.311 4.582 2.302 1.00 96.31 107 PRO A C 1
ATOM 880 O O . PRO A 1 107 ? -6.688 5.389 1.629 1.00 96.31 107 PRO A O 1
ATOM 883 N N . ILE A 1 108 ? -6.700 3.700 3.107 1.00 95.62 108 ILE A N 1
ATOM 884 C CA . ILE A 1 108 ? -5.233 3.606 3.206 1.00 95.62 108 ILE A CA 1
ATOM 885 C C . ILE A 1 108 ? -4.637 3.319 1.826 1.00 95.62 108 ILE A C 1
ATOM 887 O O . ILE A 1 108 ? -3.657 3.938 1.438 1.00 95.62 108 ILE A O 1
ATOM 891 N N . VAL A 1 109 ? -5.267 2.424 1.060 1.00 94.00 109 VAL A N 1
ATOM 892 C CA . VAL A 1 109 ? -4.831 2.068 -0.298 1.00 94.00 109 VAL A CA 1
ATOM 893 C C . VAL A 1 109 ? -4.997 3.225 -1.275 1.00 94.00 109 VAL A C 1
ATOM 895 O O . VAL A 1 109 ? -4.205 3.333 -2.197 1.00 94.00 109 VAL A O 1
ATOM 898 N N . LYS A 1 110 ? -5.989 4.100 -1.075 1.00 93.06 110 LYS A N 1
ATOM 899 C CA . LYS A 1 110 ? -6.145 5.309 -1.899 1.00 93.06 110 LYS A CA 1
ATOM 900 C C . LYS A 1 110 ? -5.029 6.330 -1.665 1.00 93.06 110 LYS A C 1
ATOM 902 O O . LYS A 1 110 ? -4.724 7.090 -2.575 1.00 93.06 110 LYS A O 1
ATOM 907 N N . GLY A 1 111 ? -4.496 6.382 -0.445 1.00 92.62 111 GLY A N 1
ATOM 908 C CA . GLY A 1 111 ? -3.477 7.353 -0.055 1.00 92.62 111 GLY A CA 1
ATOM 909 C C . GLY A 1 111 ? -2.038 6.943 -0.364 1.00 92.62 111 GLY A C 1
ATOM 910 O O . GLY A 1 111 ? -1.178 7.819 -0.410 1.00 92.62 111 GLY A O 1
ATOM 911 N N . MET A 1 112 ? -1.777 5.640 -0.531 1.00 89.69 112 MET A N 1
ATOM 912 C CA . MET A 1 112 ? -0.484 5.109 -0.991 1.00 89.69 112 MET A CA 1
ATOM 913 C C . MET A 1 112 ? -0.273 5.399 -2.478 1.00 89.69 112 MET A C 1
ATOM 915 O O . MET A 1 112 ? 0.858 5.794 -2.829 1.00 89.69 112 MET A O 1
#